Protein AF-A0A3C0IN14-F1 (afdb_monomer_lite)

Radius of gyration: 26.32 Å; chains: 1; bounding box: 75×65×34 Å

Foldseek 3Di:
DFDDFDDDPVDTDTDDDPDDFDFPDAPDDVPDDDDVPDQGTDGHYPPDDCPVVNVCRVVDPDDPDDPDDDDDPDDDDDDDDDDDDDDD

Structure (mmCIF, N/CA/C/O backbone):
data_AF-A0A3C0IN14-F1
#
_entry.id   AF-A0A3C0IN14-F1
#
loop_
_atom_site.group_PDB
_atom_site.id
_atom_site.type_symbol
_atom_site.label_atom_id
_atom_site.label_alt_id
_atom_site.label_comp_id
_atom_site.label_asym_id
_atom_site.label_entity_id
_atom_site.label_seq_id
_atom_site.pdbx_PDB_ins_code
_atom_site.Cartn_x
_atom_site.Cartn_y
_atom_site.Cartn_z
_atom_site.occupancy
_atom_site.B_iso_or_equiv
_atom_site.auth_seq_id
_atom_site.auth_comp_id
_atom_site.auth_asym_id
_atom_site.auth_atom_id
_atom_site.pdbx_PDB_model_num
ATOM 1 N N . ASP A 1 1 ? 4.056 -1.840 15.595 1.00 83.00 1 ASP A N 1
ATOM 2 C CA . ASP A 1 1 ? 3.052 -2.787 15.073 1.00 83.00 1 ASP A CA 1
ATOM 3 C C . ASP A 1 1 ? 3.652 -3.529 13.889 1.00 83.00 1 ASP A C 1
ATOM 5 O O . ASP A 1 1 ? 4.412 -2.905 13.147 1.00 83.00 1 ASP A O 1
ATOM 9 N N . ILE A 1 2 ? 3.381 -4.829 13.750 1.00 86.56 2 ILE A N 1
ATOM 10 C CA . ILE A 1 2 ? 3.917 -5.640 12.645 1.00 86.56 2 ILE A CA 1
ATOM 11 C C . ILE A 1 2 ? 3.090 -5.340 11.390 1.00 86.56 2 ILE A C 1
ATOM 13 O O . ILE A 1 2 ? 1.879 -5.537 11.384 1.00 86.56 2 ILE A O 1
ATOM 17 N N . LEU A 1 3 ? 3.735 -4.850 10.329 1.00 86.88 3 LEU A N 1
ATOM 18 C CA . LEU A 1 3 ? 3.070 -4.451 9.084 1.00 86.88 3 LEU A CA 1
ATOM 19 C C . LEU A 1 3 ? 2.941 -5.592 8.081 1.00 86.88 3 LEU A C 1
ATOM 21 O O . LEU A 1 3 ? 1.932 -5.689 7.385 1.00 86.88 3 LEU A O 1
ATOM 25 N N . ALA A 1 4 ? 3.990 -6.400 7.948 1.00 87.38 4 ALA A N 1
ATOM 26 C CA . ALA A 1 4 ? 4.054 -7.478 6.973 1.00 87.38 4 ALA A CA 1
ATOM 27 C C . ALA A 1 4 ? 5.111 -8.510 7.372 1.00 87.38 4 ALA A C 1
ATOM 29 O O . ALA A 1 4 ? 6.110 -8.173 8.006 1.00 87.38 4 ALA A O 1
ATOM 30 N N . GLU A 1 5 ? 4.925 -9.746 6.925 1.00 88.38 5 GLU A N 1
ATOM 31 C CA . GLU A 1 5 ? 5.970 -10.767 6.923 1.00 88.38 5 GLU A CA 1
ATOM 32 C C . GLU A 1 5 ? 6.666 -10.760 5.558 1.00 88.38 5 GLU A C 1
ATOM 34 O O . GLU A 1 5 ? 6.038 -10.939 4.513 1.00 88.38 5 GLU A O 1
ATOM 39 N N . ILE A 1 6 ? 7.973 -10.512 5.561 1.00 88.12 6 ILE A N 1
ATOM 40 C CA . ILE A 1 6 ? 8.819 -10.495 4.373 1.00 88.12 6 ILE A CA 1
ATOM 41 C C . ILE A 1 6 ? 9.472 -11.869 4.248 1.00 88.12 6 ILE A C 1
ATOM 43 O O . ILE A 1 6 ? 10.395 -12.199 4.994 1.00 88.12 6 ILE A O 1
ATOM 47 N N . GLU A 1 7 ? 9.026 -12.659 3.277 1.00 88.69 7 GLU A N 1
ATOM 48 C CA . GLU A 1 7 ? 9.706 -13.894 2.894 1.00 88.69 7 GLU A CA 1
ATOM 49 C C . GLU A 1 7 ? 10.818 -13.585 1.882 1.00 88.69 7 GLU A C 1
ATOM 51 O O . GLU A 1 7 ? 10.577 -13.080 0.783 1.00 88.69 7 GLU A O 1
ATOM 56 N N . THR A 1 8 ? 12.058 -13.884 2.260 1.00 86.88 8 THR A N 1
ATOM 57 C CA . THR A 1 8 ? 13.226 -13.830 1.374 1.00 86.88 8 THR A CA 1
ATOM 58 C C . THR A 1 8 ? 13.800 -15.231 1.177 1.00 86.88 8 THR A C 1
ATOM 60 O O . THR A 1 8 ? 13.502 -16.144 1.940 1.00 86.88 8 THR A O 1
ATOM 63 N N . ASP A 1 9 ? 14.695 -15.394 0.197 1.00 87.38 9 ASP A N 1
ATOM 64 C CA . ASP A 1 9 ? 15.390 -16.664 -0.091 1.00 87.38 9 ASP A CA 1
ATOM 65 C C . ASP A 1 9 ? 16.058 -17.309 1.143 1.00 87.38 9 ASP A C 1
ATOM 67 O O . ASP A 1 9 ? 16.211 -18.527 1.209 1.00 87.38 9 ASP A O 1
ATOM 71 N N . LYS A 1 10 ? 16.456 -16.503 2.139 1.00 85.88 10 LYS A N 1
ATOM 72 C CA . LYS A 1 10 ? 17.231 -16.973 3.298 1.00 85.88 10 LYS A CA 1
ATOM 73 C C . LYS A 1 10 ? 16.448 -17.012 4.606 1.00 85.88 10 LYS A C 1
ATOM 75 O O . LYS A 1 10 ? 16.858 -17.743 5.504 1.00 85.88 10 LYS A O 1
ATOM 80 N N . ALA A 1 11 ? 15.391 -16.216 4.736 1.00 88.75 11 ALA A N 1
ATOM 81 C CA . ALA A 1 11 ? 14.638 -16.077 5.976 1.00 88.75 11 ALA A CA 1
ATOM 82 C C . ALA A 1 11 ? 13.290 -15.388 5.746 1.00 88.75 11 ALA A C 1
ATOM 84 O O . ALA A 1 11 ? 13.157 -14.556 4.843 1.00 88.75 11 ALA A O 1
ATOM 85 N N . THR A 1 12 ? 12.348 -15.672 6.642 1.00 89.19 12 THR A N 1
ATOM 86 C CA . THR A 1 12 ? 11.143 -14.865 6.849 1.00 89.19 12 THR A CA 1
ATOM 87 C C . THR A 1 12 ? 11.422 -13.878 7.977 1.00 89.19 12 THR A C 1
ATOM 89 O O . THR A 1 12 ? 11.884 -14.279 9.046 1.00 89.19 12 THR A O 1
ATOM 92 N N . MET A 1 13 ? 11.208 -12.588 7.730 1.00 91.06 13 MET A N 1
ATOM 93 C CA . MET A 1 13 ? 11.428 -11.519 8.707 1.00 91.06 13 MET A CA 1
ATOM 94 C C . MET A 1 13 ? 10.176 -10.662 8.844 1.00 91.06 13 MET A C 1
ATOM 96 O O . MET A 1 13 ? 9.512 -10.354 7.859 1.00 91.06 13 MET A O 1
ATOM 100 N N . GLU A 1 14 ? 9.877 -10.239 10.064 1.00 89.06 14 GLU A N 1
ATOM 101 C CA . GLU A 1 14 ? 8.756 -9.348 10.350 1.00 89.06 14 GLU A CA 1
ATOM 102 C C . GLU A 1 14 ? 9.179 -7.894 10.096 1.00 89.06 14 GLU A C 1
ATOM 104 O O . GLU A 1 14 ? 10.198 -7.425 10.607 1.00 89.06 14 GLU A O 1
ATOM 109 N N . LEU A 1 15 ? 8.411 -7.173 9.276 1.00 87.44 15 LEU A N 1
ATOM 110 C CA . LEU A 1 15 ? 8.593 -5.743 9.054 1.00 87.44 15 LEU A CA 1
ATOM 111 C C . LEU A 1 15 ? 7.735 -4.974 10.054 1.00 87.44 15 LEU A C 1
ATOM 113 O O . LEU A 1 15 ? 6.507 -4.961 9.959 1.00 87.44 15 LEU A O 1
ATOM 117 N N . GLU A 1 16 ? 8.384 -4.283 10.979 1.00 88.50 16 GLU A N 1
ATOM 118 C CA . GLU A 1 16 ? 7.709 -3.423 11.946 1.00 88.50 16 GLU A CA 1
ATOM 119 C C . GLU A 1 16 ? 7.511 -2.003 11.404 1.00 88.50 16 GLU A C 1
ATOM 121 O O . GLU A 1 16 ? 8.354 -1.448 10.693 1.00 88.50 16 GLU A O 1
ATOM 126 N N . SER A 1 17 ? 6.386 -1.382 11.763 1.00 86.88 17 SER A N 1
ATOM 127 C CA . SER A 1 17 ? 6.133 0.015 11.426 1.00 86.88 17 SER A CA 1
ATOM 128 C C . SER A 1 17 ? 7.042 0.944 12.223 1.00 86.88 17 SER A C 1
ATOM 130 O O . SER A 1 17 ? 6.999 0.966 13.451 1.00 86.88 17 SER A O 1
ATOM 132 N N . TYR A 1 18 ? 7.797 1.789 11.521 1.00 85.88 18 TYR A N 1
ATOM 133 C CA . TYR A 1 18 ? 8.599 2.861 12.126 1.00 85.88 18 TYR A CA 1
ATOM 134 C C . TYR A 1 18 ? 7.783 4.110 12.495 1.00 85.88 18 TYR A C 1
ATOM 136 O O . TYR A 1 18 ? 8.307 5.040 13.109 1.00 85.88 18 TYR A O 1
ATOM 144 N N . LYS A 1 19 ? 6.532 4.191 12.032 1.00 83.75 19 LYS A N 1
ATOM 145 C CA . LYS A 1 19 ? 5.655 5.358 12.163 1.00 83.75 19 LYS A CA 1
ATOM 146 C C . LYS A 1 19 ? 4.284 4.908 12.653 1.00 83.75 19 LYS A C 1
ATOM 148 O O . LYS A 1 19 ? 3.732 3.939 12.130 1.00 83.75 19 LYS A O 1
ATOM 153 N N . ASP A 1 20 ? 3.720 5.658 13.588 1.00 85.00 20 ASP A N 1
ATOM 154 C CA . ASP A 1 20 ? 2.326 5.512 13.992 1.00 85.00 20 ASP A CA 1
ATOM 155 C C . ASP A 1 20 ? 1.385 6.141 12.959 1.00 85.00 20 ASP A C 1
ATOM 157 O O . ASP A 1 20 ? 1.631 7.233 12.436 1.00 85.00 20 ASP A O 1
ATOM 161 N N . GLY A 1 21 ? 0.291 5.444 12.669 1.00 86.69 21 GLY A N 1
ATOM 162 C CA . GLY A 1 21 ? -0.734 5.883 11.732 1.00 86.69 21 GLY A CA 1
ATOM 163 C C . GLY A 1 21 ? -1.697 4.756 11.384 1.00 86.69 21 GLY A C 1
ATOM 164 O O . GLY A 1 21 ? -1.628 3.660 11.937 1.00 86.69 21 GLY A O 1
ATOM 165 N N . VAL A 1 22 ? -2.596 5.034 10.446 1.00 88.19 22 VAL A N 1
ATOM 166 C CA . VAL A 1 22 ? -3.546 4.064 9.899 1.00 88.19 22 VAL A CA 1
ATOM 167 C C . VAL A 1 22 ? -3.034 3.587 8.544 1.00 88.19 22 VAL A C 1
ATOM 169 O O . VAL A 1 22 ? -2.497 4.377 7.764 1.00 88.19 22 VAL A O 1
ATOM 172 N N . LEU A 1 23 ? -3.199 2.296 8.254 1.00 87.50 23 LEU A N 1
ATOM 173 C CA . LEU A 1 23 ? -2.935 1.737 6.932 1.00 87.50 23 LEU A CA 1
ATOM 174 C C . LEU A 1 23 ? -3.993 2.249 5.946 1.00 87.50 23 LEU A C 1
ATOM 176 O O . LEU A 1 23 ? -5.156 1.859 6.014 1.00 87.50 23 LEU A O 1
ATOM 180 N N . LEU A 1 24 ? -3.588 3.131 5.035 1.00 89.12 24 LEU A N 1
ATOM 181 C CA . LEU A 1 24 ? -4.484 3.774 4.069 1.00 89.12 24 LEU A CA 1
ATOM 182 C C . LEU A 1 24 ? -4.463 3.082 2.700 1.00 89.12 24 LEU A C 1
ATOM 184 O O . LEU A 1 24 ? -5.423 3.182 1.940 1.00 89.12 24 LEU A O 1
ATOM 188 N N . TYR A 1 25 ? -3.367 2.394 2.369 1.00 88.12 25 TYR A N 1
ATOM 189 C CA . TYR A 1 25 ? -3.202 1.693 1.097 1.00 88.12 25 TYR A CA 1
ATOM 190 C C . TYR A 1 25 ? -2.302 0.465 1.251 1.00 88.12 25 TYR A C 1
ATOM 192 O O . TYR A 1 25 ? -1.254 0.550 1.892 1.00 88.12 25 TYR A O 1
ATOM 200 N N . GLN A 1 26 ? -2.688 -0.642 0.614 1.00 88.44 26 GLN A N 1
ATOM 201 C CA . GLN A 1 26 ? -1.868 -1.847 0.450 1.00 88.44 26 GLN A CA 1
ATOM 202 C C . GLN A 1 26 ? -1.409 -1.933 -1.006 1.00 88.44 26 GLN A C 1
ATOM 204 O O . GLN A 1 26 ? -2.242 -2.018 -1.910 1.00 88.44 26 GLN A O 1
ATOM 209 N N . GLY A 1 27 ? -0.097 -1.882 -1.224 1.00 85.19 27 GLY A N 1
ATOM 210 C CA . GLY A 1 27 ? 0.507 -1.966 -2.554 1.00 85.19 27 GLY A CA 1
ATOM 211 C C . GLY A 1 27 ? 0.857 -3.388 -2.989 1.00 85.19 27 GLY A C 1
ATOM 212 O O . GLY A 1 27 ? 0.876 -3.654 -4.187 1.00 85.19 27 GLY A O 1
ATOM 213 N N . ALA A 1 28 ? 1.030 -4.313 -2.041 1.00 84.19 28 ALA A N 1
ATOM 214 C CA . ALA A 1 28 ? 1.160 -5.746 -2.303 1.00 84.19 28 ALA A CA 1
ATOM 215 C C . ALA A 1 28 ? 0.081 -6.543 -1.573 1.00 84.19 28 ALA A C 1
ATOM 217 O O . ALA A 1 28 ? -0.324 -6.197 -0.460 1.00 84.19 28 ALA A O 1
ATOM 218 N N . LYS A 1 29 ? -0.354 -7.646 -2.187 1.00 85.31 29 LYS A N 1
ATOM 219 C CA . LYS A 1 29 ? -1.182 -8.656 -1.519 1.00 85.31 29 LYS A CA 1
ATOM 220 C C . LYS A 1 29 ? -0.317 -9.698 -0.814 1.00 85.31 29 LYS A C 1
ATOM 222 O O . LYS A 1 29 ? 0.839 -9.913 -1.168 1.00 85.31 29 LYS A O 1
ATOM 227 N N . ALA A 1 30 ? -0.906 -10.389 0.160 1.00 83.75 30 ALA A N 1
ATOM 228 C CA . ALA A 1 30 ? -0.255 -11.516 0.819 1.00 83.75 30 ALA A CA 1
ATOM 229 C C . ALA A 1 30 ? 0.180 -12.578 -0.211 1.00 83.75 30 ALA A C 1
ATOM 231 O O . ALA A 1 30 ? -0.626 -13.018 -1.033 1.00 83.75 30 ALA A O 1
ATOM 232 N N . GLY A 1 31 ? 1.456 -12.970 -0.166 1.00 83.44 31 GLY A N 1
ATOM 233 C CA . GLY A 1 31 ? 2.059 -13.935 -1.094 1.00 83.44 31 GLY A CA 1
ATOM 234 C C . GLY A 1 31 ? 2.456 -13.366 -2.463 1.00 83.44 31 GLY A C 1
ATOM 235 O O . GLY A 1 31 ? 2.945 -14.112 -3.311 1.00 83.44 31 GLY A O 1
ATOM 236 N N . GLU A 1 32 ? 2.266 -12.066 -2.703 1.00 85.44 32 GLU A N 1
ATOM 237 C CA . GLU A 1 32 ? 2.681 -11.419 -3.947 1.00 85.44 32 GLU A CA 1
ATOM 238 C C . GLU A 1 32 ? 4.169 -11.043 -3.910 1.00 85.44 32 GLU A C 1
ATOM 240 O O . GLU A 1 32 ? 4.694 -10.582 -2.896 1.00 85.44 32 GLU A O 1
ATOM 245 N N . LYS A 1 33 ? 4.871 -11.240 -5.033 1.00 83.94 33 LYS A N 1
ATOM 246 C CA . LYS A 1 33 ? 6.281 -10.854 -5.157 1.00 83.94 33 LYS A CA 1
ATOM 247 C C . LYS A 1 33 ? 6.384 -9.370 -5.472 1.00 83.94 33 LYS A C 1
ATOM 249 O O . LYS A 1 33 ? 6.053 -8.952 -6.578 1.00 83.94 33 LYS A O 1
ATOM 254 N N . ILE A 1 34 ? 6.909 -8.608 -4.519 1.00 84.75 34 ILE A N 1
ATOM 255 C CA . ILE A 1 34 ? 7.209 -7.187 -4.679 1.00 84.75 34 ILE A CA 1
ATOM 256 C C . 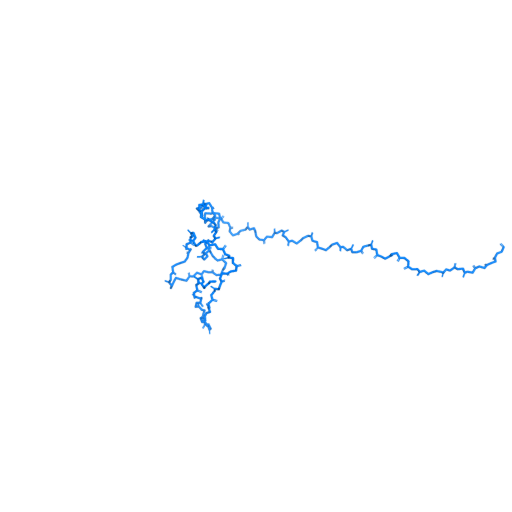ILE A 1 34 ? 8.712 -6.975 -4.905 1.00 84.75 34 ILE A C 1
ATOM 258 O O . ILE A 1 34 ? 9.545 -7.706 -4.363 1.00 84.75 34 ILE A O 1
ATOM 262 N N . GLN A 1 35 ? 9.079 -6.003 -5.743 1.00 86.62 35 GLN A N 1
ATOM 263 C CA . GLN A 1 35 ? 10.485 -5.658 -5.959 1.00 86.62 35 GLN A CA 1
ATOM 264 C C . GLN A 1 35 ? 11.018 -4.787 -4.818 1.00 86.62 35 GLN A C 1
ATOM 266 O O . GLN A 1 35 ? 10.283 -4.049 -4.164 1.00 86.62 35 GLN A O 1
ATOM 271 N N . VAL A 1 36 ? 12.332 -4.837 -4.601 1.00 83.31 36 VAL A N 1
ATOM 272 C CA . VAL A 1 36 ? 12.996 -3.930 -3.659 1.00 83.31 36 VAL A CA 1
ATOM 273 C C . VAL A 1 36 ? 12.790 -2.486 -4.131 1.00 83.31 36 VAL A C 1
ATOM 275 O O . VAL A 1 36 ? 13.008 -2.200 -5.306 1.00 83.31 36 VAL A O 1
ATOM 278 N N . ASN A 1 37 ? 12.430 -1.588 -3.209 1.00 84.00 37 ASN A N 1
ATOM 279 C CA . ASN A 1 37 ? 12.014 -0.192 -3.448 1.00 84.00 37 ASN A CA 1
ATOM 280 C C . ASN A 1 37 ? 10.625 0.011 -4.077 1.00 84.00 37 ASN A C 1
ATOM 282 O O . ASN A 1 37 ? 10.267 1.156 -4.351 1.00 84.00 37 ASN A O 1
ATOM 286 N N . ASP A 1 38 ? 9.828 -1.037 -4.280 1.00 87.31 38 ASP A N 1
ATOM 287 C CA . ASP A 1 38 ? 8.448 -0.859 -4.733 1.00 87.31 38 ASP A CA 1
ATOM 288 C C . ASP A 1 38 ? 7.502 -0.499 -3.567 1.00 87.31 38 ASP A C 1
ATOM 290 O O . ASP A 1 38 ? 7.828 -0.665 -2.385 1.00 87.31 38 ASP A O 1
ATOM 294 N N . LEU A 1 39 ? 6.334 0.060 -3.894 1.00 87.62 39 LEU A N 1
ATOM 295 C CA . LEU A 1 39 ? 5.394 0.587 -2.909 1.00 87.62 39 LEU A CA 1
ATOM 296 C C . LEU A 1 39 ? 4.699 -0.552 -2.152 1.00 87.62 39 LEU A C 1
ATOM 298 O O . LEU A 1 39 ? 3.748 -1.144 -2.649 1.00 87.62 39 LEU A O 1
ATOM 302 N N . LEU A 1 40 ? 5.114 -0.803 -0.910 1.00 86.75 40 LEU A N 1
ATOM 303 C CA . LEU A 1 40 ? 4.504 -1.840 -0.072 1.00 86.75 40 LEU A CA 1
ATOM 304 C C . LEU A 1 40 ? 3.172 -1.397 0.556 1.00 86.75 40 LEU A C 1
ATOM 306 O O . LEU A 1 40 ? 2.169 -2.107 0.479 1.00 86.75 40 LEU A O 1
ATOM 310 N N . ALA A 1 41 ? 3.153 -0.222 1.185 1.00 87.62 41 ALA A N 1
ATOM 311 C CA . ALA A 1 41 ? 1.991 0.309 1.890 1.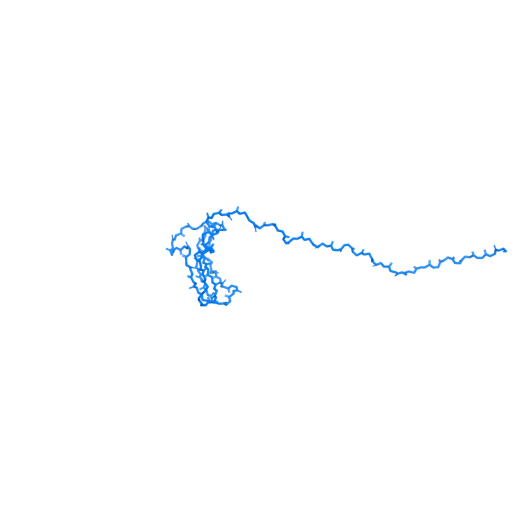00 87.62 41 ALA A CA 1
ATOM 312 C C . ALA A 1 41 ? 2.101 1.829 2.084 1.00 87.62 41 ALA A C 1
ATOM 314 O O . ALA A 1 41 ? 3.203 2.376 2.117 1.00 87.62 41 ALA A O 1
ATOM 315 N N . ILE A 1 42 ? 0.961 2.506 2.256 1.00 88.31 42 ILE A N 1
ATOM 316 C CA . ILE A 1 42 ? 0.910 3.919 2.665 1.00 88.31 42 ILE A CA 1
ATOM 317 C C . ILE A 1 42 ? 0.260 3.998 4.043 1.00 88.31 42 ILE A C 1
ATOM 319 O O . ILE A 1 42 ? -0.876 3.556 4.227 1.00 88.31 42 ILE A O 1
ATOM 323 N N . ILE A 1 43 ? 0.989 4.578 4.996 1.00 88.12 43 ILE A N 1
ATOM 324 C CA . ILE A 1 43 ? 0.568 4.752 6.389 1.00 88.12 43 ILE A CA 1
ATOM 325 C C . ILE A 1 43 ? 0.507 6.247 6.683 1.00 88.12 43 ILE A C 1
ATOM 327 O O . ILE A 1 43 ? 1.441 6.987 6.366 1.00 88.12 43 ILE A O 1
ATOM 331 N N . GLY A 1 44 ? -0.592 6.703 7.276 1.00 88.12 44 GLY A N 1
ATOM 332 C CA . GLY A 1 44 ? -0.790 8.122 7.542 1.00 88.12 44 GLY A CA 1
ATOM 333 C C . GLY A 1 44 ? -2.007 8.413 8.407 1.00 88.12 44 GLY A C 1
ATOM 334 O O . GLY A 1 44 ? -2.513 7.542 9.109 1.00 88.12 44 GLY A O 1
ATOM 335 N N . LYS A 1 45 ? -2.459 9.668 8.363 1.00 87.19 45 LYS A N 1
ATOM 336 C CA . LYS A 1 45 ? -3.657 10.116 9.078 1.00 87.19 45 LYS A CA 1
ATOM 337 C C . LYS A 1 45 ? -4.915 9.845 8.261 1.00 87.19 45 LYS A C 1
ATOM 339 O O . LYS A 1 45 ? -4.901 9.947 7.035 1.00 87.19 45 LYS A O 1
ATOM 344 N N . ASP A 1 46 ? -5.995 9.537 8.961 1.00 80.94 46 ASP A N 1
ATOM 345 C CA . ASP A 1 46 ? -7.352 9.424 8.431 1.00 80.94 46 ASP A CA 1
ATOM 346 C C . ASP A 1 46 ? -7.703 10.619 7.520 1.00 80.94 46 ASP A C 1
ATOM 348 O O . ASP A 1 46 ? -7.608 11.782 7.913 1.00 80.94 46 ASP A O 1
ATOM 352 N N . 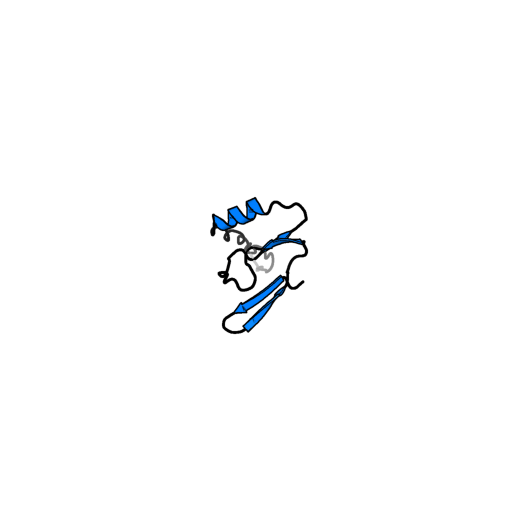GLY A 1 47 ? -8.076 10.323 6.268 1.00 80.19 47 GLY A N 1
ATOM 353 C CA . GLY A 1 47 ? -8.457 11.327 5.264 1.00 80.19 47 GLY A CA 1
ATOM 354 C C . GLY A 1 47 ? -7.335 11.824 4.343 1.00 80.19 47 GLY A C 1
ATOM 355 O O . GLY A 1 47 ? -7.559 12.755 3.573 1.00 80.19 47 GLY A O 1
ATOM 356 N N . LEU A 1 48 ? -6.139 11.232 4.391 1.00 82.06 48 LEU A N 1
ATOM 357 C CA . LEU A 1 48 ? -5.054 11.553 3.461 1.00 82.06 48 LEU A CA 1
ATOM 358 C C . LEU A 1 48 ? -5.289 10.919 2.076 1.00 82.06 48 LEU A C 1
ATOM 360 O O . LEU A 1 48 ? -5.560 9.723 1.968 1.00 82.06 48 LEU A O 1
ATOM 364 N N . ASP A 1 49 ? -5.165 11.723 1.013 1.00 85.25 49 ASP A N 1
ATOM 365 C CA . ASP A 1 49 ? -5.344 11.263 -0.370 1.00 85.25 49 ASP A CA 1
ATOM 366 C C . ASP A 1 49 ? -4.158 10.399 -0.821 1.00 85.25 49 ASP A C 1
ATOM 368 O O . ASP A 1 49 ? -3.079 10.884 -1.169 1.00 85.25 49 ASP A O 1
ATOM 372 N N . VAL A 1 50 ? -4.356 9.083 -0.785 1.00 86.12 50 VAL A N 1
ATOM 373 C CA . VAL A 1 50 ? -3.341 8.099 -1.186 1.00 86.12 50 VAL A CA 1
ATOM 374 C C . VAL A 1 50 ? -3.213 7.953 -2.698 1.00 86.12 50 VAL A C 1
ATOM 376 O O . VAL A 1 50 ? -2.192 7.465 -3.182 1.00 86.12 50 VAL A O 1
ATOM 379 N N . THR A 1 51 ? -4.224 8.372 -3.462 1.00 83.94 51 THR A N 1
ATOM 380 C CA . THR A 1 51 ? -4.262 8.202 -4.916 1.00 83.94 51 THR A CA 1
ATOM 381 C C . THR A 1 51 ? -3.202 9.060 -5.592 1.00 83.94 51 THR A C 1
ATOM 383 O O . THR A 1 51 ? -2.478 8.549 -6.448 1.00 83.94 51 THR A O 1
ATOM 386 N N . ALA A 1 52 ? -3.036 10.320 -5.183 1.00 81.44 52 ALA A N 1
ATOM 387 C CA . ALA A 1 52 ? -1.971 11.180 -5.700 1.00 81.44 52 ALA A CA 1
ATOM 388 C C . ALA A 1 52 ? -0.568 10.591 -5.449 1.00 81.44 52 ALA A C 1
ATOM 390 O O . ALA A 1 52 ? 0.292 10.612 -6.330 1.00 81.44 52 ALA A O 1
ATOM 391 N N . ILE A 1 53 ? -0.359 10.003 -4.269 1.00 81.75 53 ILE A N 1
ATOM 392 C CA . ILE A 1 53 ? 0.926 9.430 -3.846 1.00 81.75 53 ILE A CA 1
ATOM 393 C C . ILE A 1 53 ? 1.225 8.145 -4.622 1.00 81.75 53 ILE A C 1
ATOM 395 O O . ILE A 1 53 ? 2.302 8.007 -5.201 1.00 81.75 53 ILE A O 1
ATOM 399 N N . ALA A 1 54 ? 0.255 7.228 -4.692 1.00 81.94 54 ALA A N 1
ATOM 400 C CA . ALA A 1 54 ? 0.397 5.973 -5.424 1.00 81.94 54 ALA A CA 1
ATOM 401 C C . ALA A 1 54 ? 0.673 6.214 -6.920 1.00 81.94 54 ALA A C 1
ATOM 403 O O . ALA A 1 54 ? 1.525 5.548 -7.506 1.00 81.94 54 ALA A O 1
ATOM 404 N N . ASN A 1 55 ? 0.008 7.202 -7.533 1.00 80.12 55 ASN A N 1
ATOM 405 C CA . ASN A 1 55 ? 0.261 7.576 -8.927 1.00 80.12 55 ASN A CA 1
ATOM 406 C C . ASN A 1 55 ? 1.638 8.233 -9.118 1.00 80.12 55 ASN A C 1
ATOM 408 O O . ASN A 1 55 ? 2.318 7.928 -10.095 1.00 80.12 55 ASN A O 1
ATOM 412 N N . GLY A 1 56 ? 2.077 9.083 -8.183 1.00 74.56 56 GLY A N 1
ATOM 413 C CA . GLY A 1 56 ? 3.406 9.701 -8.226 1.00 74.56 56 GLY A CA 1
ATOM 414 C C . GLY A 1 56 ? 4.540 8.673 -8.196 1.00 74.56 56 GLY A C 1
ATOM 415 O O . GLY A 1 56 ? 5.477 8.770 -8.985 1.00 74.56 56 GLY A O 1
ATOM 416 N N . LEU A 1 57 ? 4.417 7.642 -7.354 1.00 71.31 57 LEU A N 1
ATOM 417 C CA . LEU A 1 57 ? 5.382 6.538 -7.288 1.00 71.31 57 LEU A CA 1
ATOM 418 C C . LEU A 1 57 ? 5.355 5.648 -8.539 1.00 71.31 57 LEU A C 1
ATOM 420 O O . LEU A 1 57 ? 6.412 5.267 -9.037 1.00 71.31 57 LEU A O 1
ATOM 424 N N . LYS A 1 58 ? 4.171 5.375 -9.103 1.00 66.19 58 LYS A N 1
ATOM 425 C CA 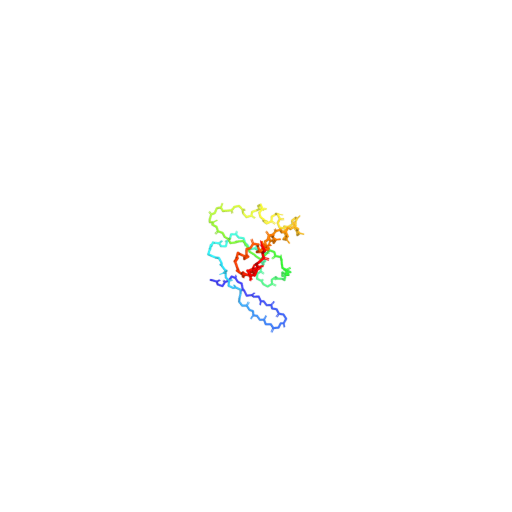. LYS A 1 58 ? 4.027 4.583 -10.339 1.00 66.19 58 LYS A CA 1
ATOM 426 C C . LYS A 1 58 ? 4.649 5.266 -11.565 1.00 66.19 58 LYS A C 1
ATOM 428 O O . LYS A 1 58 ? 5.003 4.588 -12.526 1.00 66.19 58 LYS A O 1
ATOM 433 N N . ASN A 1 59 ? 4.776 6.594 -11.532 1.00 59.06 59 ASN A N 1
ATOM 434 C CA . ASN A 1 59 ? 5.224 7.416 -12.657 1.00 59.06 59 ASN A CA 1
ATOM 435 C C . ASN A 1 59 ? 6.647 7.987 -12.487 1.00 59.06 59 ASN A C 1
ATOM 437 O O . ASN A 1 59 ? 7.081 8.793 -13.312 1.00 59.06 59 ASN A O 1
ATOM 441 N N . GLY A 1 60 ? 7.386 7.622 -11.436 1.00 47.19 60 GLY A N 1
ATOM 442 C CA . GLY A 1 60 ? 8.633 8.324 -11.143 1.00 47.19 60 GLY A CA 1
ATOM 443 C C . GLY A 1 60 ? 9.496 7.689 -10.069 1.00 47.19 60 GLY A C 1
ATOM 444 O O . GLY A 1 60 ? 9.651 8.243 -8.984 1.00 47.19 60 GLY A O 1
ATOM 445 N N . ALA A 1 61 ? 10.185 6.608 -10.428 1.00 51.53 61 ALA A N 1
ATOM 446 C CA . ALA A 1 61 ? 11.479 6.286 -9.838 1.00 51.53 61 ALA A CA 1
ATOM 447 C C . ALA A 1 61 ? 12.515 7.362 -10.238 1.00 51.53 61 ALA A C 1
ATOM 449 O O . ALA A 1 61 ? 13.357 7.122 -11.093 1.00 51.53 61 ALA A O 1
ATOM 450 N N . ALA A 1 62 ? 12.418 8.573 -9.681 1.00 52.62 62 ALA A N 1
ATOM 451 C CA . ALA A 1 62 ? 13.456 9.605 -9.760 1.00 52.62 62 ALA A CA 1
ATOM 452 C C . ALA A 1 62 ? 13.133 10.786 -8.828 1.00 52.62 62 ALA A C 1
ATOM 454 O O . ALA A 1 62 ? 12.575 11.778 -9.281 1.00 52.62 62 ALA A O 1
ATOM 455 N N . ALA A 1 63 ? 13.496 10.691 -7.544 1.00 49.31 63 ALA A N 1
ATOM 456 C CA . ALA A 1 63 ? 13.936 11.840 -6.731 1.00 49.31 63 ALA A CA 1
ATOM 457 C C . ALA A 1 63 ? 14.323 11.408 -5.303 1.00 49.31 63 ALA A C 1
ATOM 459 O O . ALA A 1 63 ? 13.796 11.915 -4.318 1.00 49.31 63 ALA A O 1
ATOM 460 N N . VAL A 1 64 ? 15.290 10.497 -5.166 1.00 50.50 64 VAL A N 1
ATOM 461 C CA . VAL A 1 64 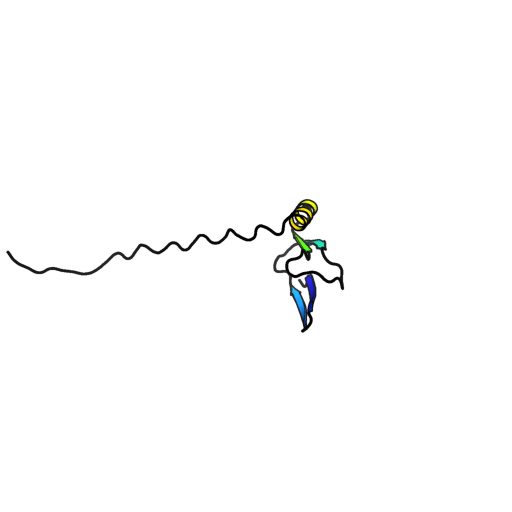? 16.134 10.469 -3.960 1.00 50.50 64 VAL A CA 1
ATOM 462 C C . VAL A 1 64 ? 17.524 10.919 -4.377 1.00 50.50 64 VAL A C 1
ATOM 464 O O . VAL A 1 64 ? 18.404 10.117 -4.655 1.00 50.50 64 VAL A O 1
ATOM 467 N N . ALA A 1 65 ? 17.688 12.233 -4.476 1.00 49.69 65 ALA A N 1
ATOM 468 C CA . ALA A 1 65 ? 18.975 12.904 -4.372 1.00 49.69 65 ALA A CA 1
ATOM 469 C C . ALA A 1 65 ? 18.705 14.396 -4.165 1.00 49.69 65 ALA A C 1
ATOM 471 O O . ALA A 1 65 ? 18.406 15.091 -5.126 1.00 49.69 65 ALA A O 1
ATOM 472 N N . THR A 1 66 ? 18.766 14.882 -2.921 1.00 47.03 66 THR A N 1
ATOM 473 C CA . THR A 1 66 ? 19.265 16.249 -2.629 1.00 47.03 66 THR A CA 1
ATOM 474 C C . THR A 1 66 ? 19.475 16.574 -1.145 1.00 47.03 66 THR A C 1
ATOM 476 O O . THR A 1 66 ? 19.964 17.657 -0.848 1.00 47.03 66 THR A O 1
ATOM 479 N N . THR A 1 67 ? 19.263 15.672 -0.181 1.00 50.84 67 THR A N 1
ATOM 480 C CA . THR A 1 67 ? 19.669 15.955 1.213 1.00 50.84 67 THR A CA 1
ATOM 481 C C . THR A 1 67 ? 21.084 15.458 1.512 1.00 50.84 67 THR A C 1
ATOM 483 O O . THR A 1 67 ? 21.280 14.555 2.318 1.00 50.84 67 THR A O 1
ATOM 486 N N . THR A 1 68 ? 22.086 16.058 0.868 1.00 50.66 68 THR A N 1
ATOM 487 C CA . THR A 1 68 ? 23.413 16.200 1.483 1.00 50.66 68 THR A CA 1
ATOM 488 C C . THR A 1 68 ? 24.112 17.436 0.924 1.00 50.66 68 THR A C 1
ATOM 490 O O . THR A 1 68 ? 24.716 17.453 -0.145 1.00 50.66 68 THR A O 1
ATOM 493 N N . SER A 1 69 ? 23.958 18.543 1.639 1.00 50.25 69 SER A N 1
ATOM 494 C CA . SER A 1 69 ? 24.782 19.740 1.485 1.00 50.25 69 SER A CA 1
ATOM 495 C C . SER A 1 69 ? 24.976 20.353 2.864 1.00 50.25 69 SER A C 1
ATOM 497 O O . SER A 1 69 ? 24.450 21.413 3.175 1.00 50.25 69 SER A O 1
ATOM 499 N N . ALA A 1 70 ? 25.696 19.627 3.715 1.00 52.66 70 ALA A N 1
ATOM 500 C CA . ALA A 1 70 ? 26.530 20.197 4.766 1.00 52.66 70 ALA A CA 1
ATOM 501 C C . ALA A 1 70 ? 27.557 19.125 5.151 1.00 52.66 70 ALA A C 1
ATOM 503 O O . ALA A 1 70 ? 27.198 18.068 5.664 1.00 52.66 70 ALA A O 1
ATOM 504 N N . PRO A 1 71 ? 28.839 19.392 4.892 1.00 50.47 71 PRO A N 1
ATOM 505 C CA . PRO A 1 71 ? 29.628 19.867 6.013 1.00 50.47 71 PRO A CA 1
ATOM 506 C C . PRO A 1 71 ? 30.103 21.287 5.747 1.00 50.47 71 PRO A C 1
ATOM 508 O O . PRO A 1 71 ? 30.775 21.563 4.759 1.00 50.47 71 PRO A O 1
ATOM 511 N N . THR A 1 72 ? 29.751 22.179 6.666 1.00 53.78 72 THR A N 1
ATOM 512 C CA . THR A 1 72 ? 30.518 23.397 6.910 1.00 53.78 72 THR A CA 1
ATOM 513 C C . THR A 1 72 ? 31.942 22.978 7.293 1.00 53.78 72 THR A C 1
ATOM 515 O O . THR A 1 72 ? 32.111 22.242 8.271 1.00 53.78 72 THR A O 1
ATOM 518 N N . PRO A 1 73 ? 32.988 23.354 6.540 1.00 52.72 73 PRO A N 1
ATOM 519 C CA . PRO A 1 73 ? 34.340 23.263 7.049 1.00 52.72 73 PRO A CA 1
ATOM 520 C C . PRO A 1 73 ? 34.507 24.363 8.091 1.00 52.72 73 PRO A C 1
ATOM 522 O O . PRO A 1 73 ? 34.380 25.554 7.807 1.00 52.72 73 PRO A O 1
ATOM 525 N N . ALA A 1 74 ? 34.779 23.919 9.311 1.00 55.81 74 ALA A N 1
ATOM 526 C CA . ALA A 1 74 ? 35.235 24.726 10.419 1.00 55.81 74 ALA A CA 1
ATOM 527 C C . ALA A 1 74 ? 36.331 25.715 9.980 1.00 55.81 74 ALA A C 1
ATOM 529 O O . ALA A 1 74 ? 37.429 25.316 9.599 1.00 55.81 74 ALA A O 1
ATOM 530 N N . ALA A 1 75 ? 36.039 27.008 10.098 1.00 52.16 75 ALA A N 1
ATOM 531 C CA . ALA A 1 75 ? 37.032 28.074 10.099 1.00 52.16 75 ALA A CA 1
ATOM 532 C C . ALA A 1 75 ? 36.905 28.869 11.404 1.00 52.16 75 ALA A C 1
ATOM 534 O O . ALA A 1 75 ? 36.473 30.016 11.430 1.00 52.16 75 ALA A O 1
ATOM 535 N N . ALA A 1 76 ? 37.265 28.213 12.503 1.00 54.94 76 ALA A N 1
ATOM 536 C CA . ALA A 1 76 ? 37.817 28.861 13.684 1.00 54.94 76 ALA A CA 1
ATOM 537 C C . ALA A 1 76 ? 38.740 27.842 14.361 1.00 54.94 76 ALA A C 1
ATOM 539 O O . ALA A 1 76 ? 38.284 26.789 14.807 1.00 54.94 76 ALA A O 1
ATOM 540 N N . PRO A 1 77 ? 40.043 28.130 14.402 1.00 52.62 77 PRO A N 1
ATOM 541 C CA . PRO A 1 77 ? 40.602 28.392 15.719 1.00 52.62 77 PRO A CA 1
ATOM 542 C C . PRO A 1 77 ? 41.283 29.759 15.776 1.00 52.62 77 PRO A C 1
ATOM 544 O O . PRO A 1 77 ? 42.218 30.065 15.040 1.00 52.62 77 PRO A O 1
ATOM 547 N N . SER A 1 78 ? 40.798 30.582 16.700 1.00 52.38 78 SER A N 1
ATOM 548 C CA . SER A 1 78 ? 41.552 31.693 17.258 1.00 52.38 78 SER A CA 1
ATOM 549 C C . SER A 1 78 ? 42.594 31.156 18.248 1.00 52.38 78 SER A C 1
ATOM 551 O O . SER A 1 78 ? 42.288 30.248 19.019 1.00 52.38 78 SER A O 1
ATOM 553 N N . THR A 1 79 ? 43.741 31.846 18.311 1.00 50.03 79 THR A N 1
ATOM 554 C CA . THR A 1 79 ? 44.718 31.877 19.428 1.00 50.03 79 THR A CA 1
ATOM 555 C C . THR A 1 79 ? 45.623 30.628 19.537 1.00 50.03 79 THR A C 1
ATOM 557 O O . THR A 1 79 ? 45.158 29.519 19.339 1.00 50.03 79 THR A O 1
ATOM 560 N N . VAL A 1 80 ? 46.935 30.659 19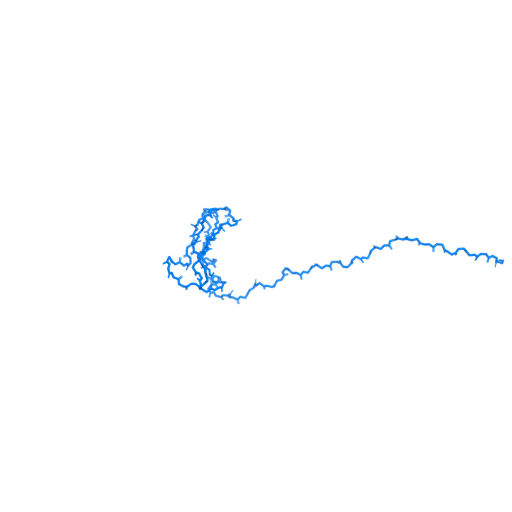.801 1.00 48.59 80 VAL A N 1
ATOM 561 C CA . VAL A 1 80 ? 47.885 31.588 20.446 1.00 48.59 80 VAL A CA 1
ATOM 562 C C . VAL A 1 80 ? 49.291 31.215 19.918 1.00 48.59 80 VAL A C 1
ATOM 564 O O . VAL A 1 80 ? 49.528 30.031 19.708 1.00 48.59 80 VAL A O 1
ATOM 567 N N . SER A 1 81 ? 50.231 32.157 19.753 1.00 50.69 81 SER A N 1
ATOM 568 C CA . SER A 1 81 ? 51.550 32.112 20.434 1.00 50.69 81 SER A CA 1
ATOM 569 C C . SER A 1 81 ? 52.569 33.103 19.857 1.00 50.69 81 SER A C 1
ATOM 571 O O . SER A 1 81 ? 53.059 32.955 18.744 1.00 50.69 81 SER A O 1
ATOM 573 N N . ALA A 1 82 ? 52.842 34.119 20.679 1.00 54.38 82 ALA A N 1
ATOM 574 C CA . ALA A 1 82 ? 54.143 34.700 20.999 1.00 54.38 82 ALA A CA 1
ATOM 575 C C . ALA A 1 82 ? 55.288 34.610 19.968 1.00 54.38 82 ALA A C 1
ATOM 577 O O . ALA A 1 82 ? 55.915 33.569 19.794 1.00 54.38 82 ALA A O 1
ATOM 578 N N . ALA A 1 83 ? 55.687 35.781 19.467 1.00 52.16 83 ALA A N 1
ATOM 579 C CA . ALA A 1 83 ? 57.075 36.078 19.128 1.00 52.16 83 ALA A CA 1
ATOM 580 C C . ALA A 1 83 ? 57.377 37.541 19.503 1.00 52.16 83 ALA A C 1
ATOM 582 O O . ALA A 1 83 ? 57.283 38.447 18.683 1.00 52.16 83 ALA A O 1
ATOM 583 N N . ALA A 1 84 ? 57.690 37.758 20.783 1.00 63.66 84 ALA A N 1
ATOM 584 C CA . ALA A 1 84 ? 58.698 38.743 21.167 1.00 63.66 84 ALA A CA 1
ATOM 585 C C . ALA A 1 84 ? 60.058 38.041 21.015 1.00 63.66 84 ALA A C 1
ATOM 587 O O . ALA A 1 84 ? 60.205 36.918 21.506 1.00 63.66 84 ALA A O 1
ATOM 588 N N . PRO A 1 85 ? 60.978 38.610 20.229 1.00 61.47 85 PRO A N 1
ATOM 589 C CA . PRO A 1 85 ? 62.154 39.285 20.794 1.00 61.47 85 PRO A CA 1
ATOM 590 C C . PRO A 1 85 ? 62.419 40.625 20.064 1.00 61.47 85 PRO A C 1
ATOM 592 O O . PRO A 1 85 ? 62.198 40.740 18.867 1.00 61.47 85 PRO A O 1
ATOM 595 N N . GLU A 1 86 ? 62.630 41.733 20.772 1.00 56.88 86 GLU A N 1
ATOM 596 C CA . GLU A 1 86 ? 63.934 42.229 21.252 1.00 56.88 86 GLU A CA 1
ATOM 597 C C . GLU A 1 86 ? 64.614 43.199 20.252 1.00 56.88 86 GLU A C 1
ATOM 599 O O . GLU A 1 86 ? 64.783 42.882 19.082 1.00 56.88 86 GLU A O 1
ATOM 604 N N . ALA A 1 87 ? 64.981 44.376 20.779 1.00 50.72 87 ALA A N 1
ATOM 605 C CA . ALA A 1 87 ? 66.009 45.340 20.351 1.00 50.72 87 ALA A CA 1
ATOM 606 C C . ALA A 1 87 ? 66.004 45.953 18.928 1.00 50.72 87 ALA A C 1
ATOM 608 O O . ALA A 1 87 ? 66.385 45.313 17.952 1.00 50.72 87 ALA A O 1
ATOM 609 N N . ALA A 1 88 ? 65.762 47.271 18.863 1.00 41.44 88 ALA A N 1
ATOM 610 C CA . ALA A 1 88 ? 66.770 48.302 18.545 1.00 41.44 88 ALA A CA 1
ATOM 611 C C . ALA A 1 88 ? 66.198 49.707 18.800 1.00 41.44 88 ALA A C 1
ATOM 613 O O . ALA A 1 88 ? 65.041 49.951 18.389 1.00 41.44 88 ALA A O 1
#

Sequence (88 aa):
DILAEIETDKATMELESYKDGVLLYQGAKAGEKIQVNDLLAIIGKDGLDVTAIANGLKNGAAAVATTTSAPTPAAAPSTVSAAAPEAA

Secondary structure (DSSP, 8-state):
-EEEEEE-SS-EEEEE-SS-SEEEEESS-TT--PPTTS--EEEE-TT--HHHHHHHHHT-----------------------------

pLDDT: mean 73.93, std 16.19, range [41.44, 91.06]